Protein AF-A0A7T8HFJ4-F1 (afdb_monomer)

Sequence (74 aa):
MRLSNEERAFAVEAYFSNRQSVVATQCTFRNRFNVAPRGPVPDRKSIVTWVTTFRQMGVRDDEELEYLGPSDHL

Organism: Caligus rogercresseyi (NCBI:txid217165)

Secondary structure (DSSP, 8-state):
----HHHHHHHHHHHHHTTT-HHHHHHHHHHHTT--TTS----HHHHHHHHHHHHHHTTGGGSS-S--------

Mean predicted aligned error: 9.07 Å

Solvent-accessible surface area (backbone atoms only — not comparable to full-atom values): 4700 Å² total; per-residue (Å²): 135,91,74,54,72,65,59,51,50,48,49,42,51,38,21,60,76,42,76,67,29,64,67,56,22,44,54,50,50,30,64,74,69,68,44,52,95,87,45,87,69,79,48,70,67,57,48,50,50,52,43,49,52,55,57,54,57,73,57,64,77,76,77,80,84,83,85,86,73,90,74,86,77,129

Radius of gyration: 19.28 Å; Cα contacts (8 Å, |Δi|>4): 39; chains: 1; bounding box: 42×62×23 Å

pLDDT: mean 86.94, std 15.87, range [52.34, 98.5]

Structure (mmCIF, N/CA/C/O backbone):
data_AF-A0A7T8HFJ4-F1
#
_entry.id   AF-A0A7T8HFJ4-F1
#
loop_
_atom_site.group_PDB
_atom_site.id
_atom_site.type_symbol
_atom_site.label_atom_id
_atom_site.label_alt_id
_atom_site.label_comp_id
_atom_site.label_asym_id
_atom_site.label_entity_id
_atom_site.label_seq_id
_atom_site.pdbx_PDB_ins_code
_atom_site.Cartn_x
_atom_site.Cartn_y
_atom_site.Cartn_z
_atom_site.occupancy
_atom_site.B_iso_or_equiv
_atom_site.auth_seq_id
_atom_site.auth_comp_id
_atom_site.auth_asym_id
_atom_site.auth_atom_id
_atom_site.pdbx_PDB_model_num
ATOM 1 N N . MET A 1 1 ? 8.351 -9.295 -2.946 1.00 66.38 1 MET A N 1
ATOM 2 C CA . MET A 1 1 ? 7.694 -8.726 -4.144 1.00 66.38 1 MET A CA 1
ATOM 3 C C . MET A 1 1 ? 8.401 -7.431 -4.503 1.00 66.38 1 MET A C 1
ATOM 5 O O . MET A 1 1 ? 8.653 -6.646 -3.597 1.00 66.38 1 MET A O 1
ATOM 9 N N . ARG A 1 2 ? 8.754 -7.220 -5.773 1.00 83.12 2 ARG A N 1
ATOM 10 C CA . ARG A 1 2 ? 9.323 -5.951 -6.241 1.00 83.12 2 ARG A CA 1
ATOM 11 C C . ARG A 1 2 ? 8.211 -5.184 -6.952 1.00 83.12 2 ARG A C 1
ATOM 13 O O . ARG A 1 2 ? 7.833 -5.584 -8.042 1.00 83.12 2 ARG A O 1
ATOM 20 N N . LEU A 1 3 ? 7.665 -4.167 -6.290 1.00 87.69 3 LEU A N 1
ATOM 21 C CA . LEU A 1 3 ? 6.692 -3.252 -6.890 1.00 87.69 3 LEU A CA 1
ATOM 22 C C . LEU A 1 3 ? 7.414 -2.103 -7.591 1.00 87.69 3 LEU A C 1
ATOM 24 O O . LEU A 1 3 ? 8.493 -1.684 -7.152 1.00 87.69 3 LEU A O 1
ATOM 28 N N . SER A 1 4 ? 6.808 -1.594 -8.656 1.00 94.31 4 SER A N 1
ATOM 29 C CA . SER A 1 4 ? 7.242 -0.382 -9.339 1.00 94.31 4 SER A CA 1
ATOM 30 C C . SER A 1 4 ? 7.067 0.850 -8.440 1.00 94.31 4 SER A C 1
ATOM 32 O O . SER A 1 4 ? 6.358 0.827 -7.431 1.00 94.31 4 SER A O 1
ATOM 34 N N . ASN A 1 5 ? 7.719 1.958 -8.794 1.00 94.19 5 ASN A N 1
ATOM 35 C CA . ASN A 1 5 ? 7.520 3.217 -8.072 1.00 94.19 5 ASN A CA 1
ATOM 36 C C . ASN A 1 5 ? 6.077 3.729 -8.199 1.00 94.19 5 ASN A C 1
ATOM 38 O O . ASN A 1 5 ? 5.558 4.282 -7.236 1.00 94.19 5 ASN A O 1
ATOM 42 N N . GLU A 1 6 ? 5.420 3.485 -9.337 1.00 96.25 6 GLU A N 1
ATOM 43 C CA . GLU A 1 6 ? 4.009 3.825 -9.554 1.00 96.25 6 GLU A CA 1
ATOM 44 C C . GLU A 1 6 ? 3.093 3.041 -8.605 1.00 96.25 6 GLU A C 1
ATOM 46 O O . GLU A 1 6 ? 2.266 3.625 -7.909 1.00 96.25 6 GLU A O 1
ATOM 51 N N . GLU A 1 7 ? 3.291 1.726 -8.496 1.00 96.44 7 GLU A N 1
ATOM 52 C CA . GLU A 1 7 ? 2.522 0.873 -7.583 1.00 96.44 7 GLU A CA 1
ATOM 53 C C . GLU A 1 7 ? 2.709 1.295 -6.119 1.00 96.44 7 GLU A C 1
ATOM 55 O O . GLU A 1 7 ? 1.756 1.318 -5.335 1.00 96.44 7 GLU A O 1
ATOM 60 N N . ARG A 1 8 ? 3.936 1.671 -5.739 1.00 96.19 8 ARG A N 1
ATOM 61 C CA . ARG A 1 8 ? 4.242 2.172 -4.391 1.00 96.19 8 ARG A CA 1
ATOM 62 C C . ARG A 1 8 ? 3.573 3.516 -4.117 1.00 96.19 8 ARG A C 1
ATOM 64 O O . ARG A 1 8 ? 2.990 3.677 -3.047 1.00 96.19 8 ARG A O 1
ATOM 71 N N . ALA A 1 9 ? 3.647 4.453 -5.063 1.00 97.06 9 ALA A N 1
ATOM 72 C CA . ALA A 1 9 ? 3.008 5.761 -4.948 1.00 97.06 9 ALA A CA 1
ATOM 73 C C . ALA A 1 9 ? 1.488 5.611 -4.799 1.00 97.06 9 ALA A C 1
ATOM 75 O O . ALA A 1 9 ? 0.909 6.152 -3.856 1.00 97.06 9 ALA A O 1
ATOM 76 N N . PHE A 1 10 ? 0.873 4.768 -5.634 1.00 98.12 10 PHE A N 1
ATOM 77 C CA . PHE A 1 10 ? -0.550 4.461 -5.535 1.00 98.12 10 PHE A CA 1
ATOM 78 C C . PHE A 1 10 ? -0.918 3.861 -4.173 1.00 98.12 10 PHE A C 1
ATOM 80 O O . PHE A 1 10 ? -1.924 4.240 -3.582 1.00 98.12 10 PHE A O 1
ATOM 87 N N . ALA A 1 11 ? -0.114 2.936 -3.638 1.00 97.88 11 ALA A N 1
ATOM 88 C CA . ALA A 1 11 ? -0.382 2.343 -2.328 1.00 97.88 11 ALA A CA 1
ATOM 89 C C . ALA A 1 11 ? -0.365 3.385 -1.191 1.00 97.88 11 ALA A C 1
ATOM 91 O O . ALA A 1 11 ? -1.174 3.288 -0.268 1.00 97.88 11 ALA A O 1
ATOM 92 N N . VAL A 1 12 ? 0.527 4.380 -1.257 1.00 97.81 12 VAL A N 1
ATOM 93 C CA . VAL A 1 12 ? 0.585 5.485 -0.285 1.00 97.81 12 VAL A CA 1
ATOM 94 C C . VAL A 1 12 ? -0.642 6.389 -0.414 1.00 97.81 12 VAL A C 1
ATOM 96 O O . VAL A 1 12 ? -1.305 6.654 0.588 1.00 97.81 12 VAL A O 1
ATOM 99 N N . GLU A 1 13 ? -0.992 6.808 -1.629 1.00 98.25 13 GLU A N 1
ATOM 100 C CA . GLU A 1 13 ? -2.183 7.625 -1.892 1.00 98.25 13 GLU A CA 1
ATOM 101 C C . GLU A 1 13 ? -3.466 6.914 -1.436 1.00 98.25 13 GLU A C 1
ATOM 103 O O . GLU A 1 13 ? -4.248 7.452 -0.649 1.00 98.25 13 GLU A O 1
ATOM 108 N N . ALA A 1 14 ? -3.646 5.659 -1.855 1.00 98.38 14 ALA A N 1
ATOM 109 C CA . ALA A 1 14 ? -4.800 4.848 -1.497 1.00 98.38 14 ALA A CA 1
ATOM 110 C C . ALA A 1 14 ? -4.907 4.634 0.019 1.00 98.38 14 ALA A C 1
ATOM 112 O O . ALA A 1 14 ? -6.022 4.535 0.531 1.00 98.38 14 ALA A O 1
ATOM 113 N N . TYR A 1 15 ? -3.790 4.592 0.751 1.00 98.50 15 TYR A N 1
ATOM 114 C CA . TYR A 1 15 ? -3.807 4.525 2.211 1.00 98.50 15 T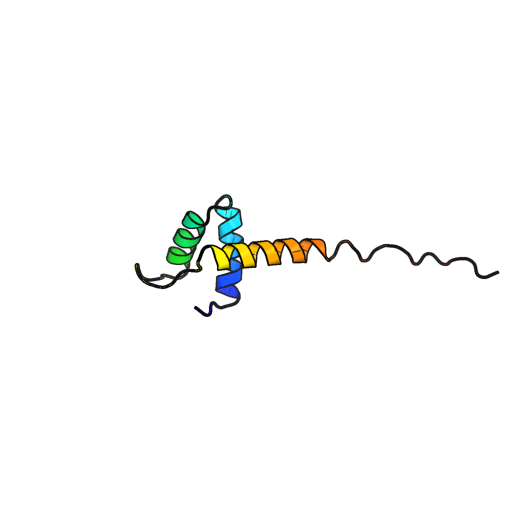YR A CA 1
ATOM 115 C C . TYR A 1 15 ? -4.420 5.773 2.840 1.00 98.50 15 TYR A C 1
ATOM 117 O O . TYR A 1 15 ? -5.273 5.657 3.724 1.00 98.50 15 TYR A O 1
ATOM 125 N N . PHE A 1 16 ? -4.046 6.963 2.373 1.00 97.94 16 PHE A N 1
ATOM 126 C CA . PHE A 1 16 ? -4.639 8.207 2.862 1.00 97.94 16 PHE A CA 1
ATOM 127 C C . PHE A 1 16 ? -6.122 8.322 2.480 1.00 97.94 16 PHE A C 1
ATOM 129 O O . PHE A 1 16 ? -6.949 8.580 3.358 1.00 97.94 16 PHE A O 1
ATOM 136 N N . SER A 1 17 ? -6.480 8.025 1.228 1.00 98.12 17 SER A N 1
ATOM 137 C CA . SER A 1 17 ? -7.871 8.074 0.746 1.00 98.12 17 SER A CA 1
ATOM 138 C C . SER A 1 17 ? -8.791 7.074 1.453 1.00 98.12 17 SER A C 1
ATOM 140 O O . SER A 1 17 ? -9.965 7.356 1.688 1.00 98.12 17 SER A O 1
ATOM 142 N N . ASN A 1 18 ? -8.256 5.926 1.878 1.00 98.12 18 ASN A N 1
ATOM 143 C CA . ASN A 1 18 ? -9.002 4.897 2.605 1.00 98.12 18 ASN A CA 1
ATOM 144 C C . ASN A 1 18 ? -8.934 5.052 4.131 1.00 98.12 18 ASN A C 1
ATOM 146 O O . ASN A 1 18 ? -8.974 4.055 4.860 1.00 98.12 18 ASN A O 1
ATOM 150 N N . ARG A 1 19 ? -8.821 6.288 4.635 1.00 97.56 19 ARG A N 1
ATOM 151 C CA . ARG A 1 19 ? -8.804 6.588 6.079 1.00 97.56 19 ARG A CA 1
ATOM 152 C C . ARG A 1 19 ? -7.755 5.770 6.838 1.00 97.56 19 ARG A C 1
ATOM 154 O O . ARG A 1 19 ? -8.010 5.303 7.944 1.00 97.56 19 ARG A O 1
ATOM 161 N N . GLN A 1 20 ? -6.588 5.566 6.226 1.00 97.38 20 GLN A N 1
ATOM 162 C CA . GLN A 1 20 ? -5.463 4.838 6.817 1.00 97.38 20 GLN A CA 1
ATOM 163 C C . GLN A 1 20 ? -5.756 3.346 7.083 1.00 97.38 20 GLN A C 1
ATOM 165 O O . GLN A 1 20 ? -5.104 2.702 7.906 1.00 97.38 20 GLN A O 1
ATOM 170 N N . SER A 1 21 ? -6.724 2.758 6.371 1.00 98.12 21 SER A N 1
ATOM 171 C CA . SER A 1 21 ? -7.023 1.326 6.453 1.00 98.12 21 SER A CA 1
ATOM 172 C C . SER A 1 21 ? -6.148 0.511 5.501 1.00 98.12 21 SER A C 1
ATOM 174 O O . SER A 1 21 ? -6.264 0.600 4.277 1.00 98.12 21 SER A O 1
ATOM 176 N N . VAL A 1 22 ? -5.310 -0.362 6.064 1.00 97.88 22 VAL A N 1
ATOM 177 C CA . VAL A 1 22 ? -4.444 -1.284 5.305 1.00 97.88 22 VAL A CA 1
ATOM 178 C C . VAL A 1 22 ? -5.265 -2.236 4.432 1.00 97.88 22 VAL A C 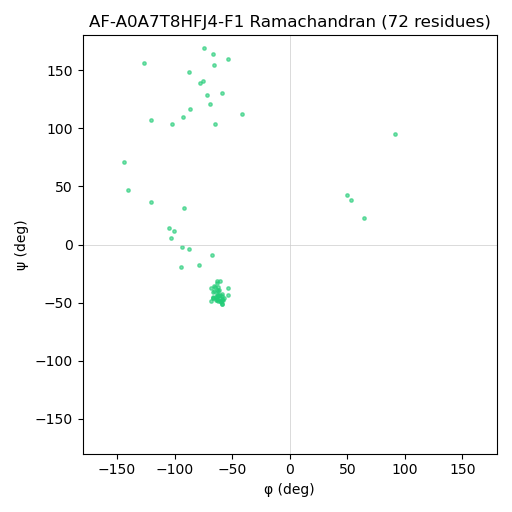1
ATOM 180 O O . VAL A 1 22 ? -4.938 -2.437 3.266 1.00 97.88 22 VAL A O 1
ATOM 183 N N . VAL A 1 23 ? -6.352 -2.794 4.971 1.00 97.62 23 VAL A N 1
ATOM 184 C CA . VAL A 1 23 ? -7.194 -3.762 4.250 1.00 97.62 23 VAL A CA 1
ATOM 185 C C . VAL A 1 23 ? -7.892 -3.095 3.066 1.00 97.62 23 VAL A C 1
ATOM 187 O O . VAL A 1 23 ? -7.867 -3.624 1.955 1.00 97.62 23 VAL A O 1
ATOM 190 N N . ALA A 1 24 ? -8.459 -1.902 3.268 1.00 98.25 24 ALA A N 1
ATOM 191 C CA . ALA A 1 24 ? -9.095 -1.152 2.186 1.00 98.25 24 ALA A CA 1
ATOM 192 C C . ALA A 1 24 ? -8.074 -0.709 1.123 1.00 98.25 24 ALA A C 1
ATOM 194 O O . ALA A 1 24 ? -8.364 -0.776 -0.072 1.00 98.25 24 ALA A O 1
ATOM 195 N N . THR A 1 25 ? -6.852 -0.361 1.539 1.00 98.50 25 THR A N 1
ATOM 196 C CA . THR A 1 25 ? -5.730 -0.071 0.628 1.00 98.50 25 THR A CA 1
ATOM 197 C C . THR A 1 25 ? -5.400 -1.280 -0.242 1.00 98.50 25 THR A C 1
ATOM 199 O O . THR A 1 25 ? -5.331 -1.155 -1.460 1.00 98.50 25 THR A O 1
ATOM 202 N N . GLN A 1 26 ? -5.250 -2.466 0.353 1.00 97.44 26 GLN A N 1
ATOM 203 C CA . GLN A 1 26 ? -4.965 -3.705 -0.380 1.00 97.44 26 GLN A CA 1
ATOM 204 C C . GLN A 1 26 ? -6.098 -4.094 -1.336 1.00 97.44 26 GLN A C 1
ATOM 206 O O . GLN A 1 26 ? -5.829 -4.548 -2.448 1.00 97.44 26 GLN A O 1
ATOM 211 N N . CYS A 1 27 ? -7.355 -3.902 -0.925 1.00 97.38 27 CYS A N 1
ATOM 212 C CA . CYS A 1 27 ? -8.523 -4.127 -1.777 1.00 97.38 27 CYS A CA 1
ATOM 213 C C . CYS A 1 27 ? -8.513 -3.182 -2.991 1.00 97.38 27 CYS A C 1
ATOM 215 O O . CYS A 1 27 ? -8.606 -3.623 -4.135 1.00 97.38 27 CYS A O 1
ATOM 217 N N . THR A 1 28 ? -8.290 -1.889 -2.746 1.00 98.00 28 THR A N 1
ATOM 218 C CA . THR A 1 28 ? -8.209 -0.860 -3.792 1.00 98.00 28 THR A CA 1
ATOM 219 C C . THR A 1 28 ? -7.03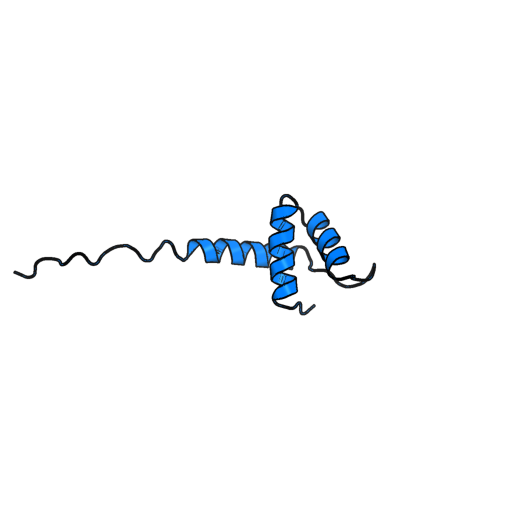9 -1.116 -4.745 1.00 98.00 28 THR A C 1
ATOM 221 O O . THR A 1 28 ? -7.212 -1.066 -5.959 1.00 98.00 28 THR A O 1
ATOM 224 N N . PHE A 1 29 ? -5.865 -1.461 -4.209 1.00 97.81 29 PHE A N 1
ATOM 225 C CA . PHE A 1 29 ? -4.677 -1.831 -4.981 1.00 97.81 29 PHE A CA 1
ATOM 226 C C . PHE A 1 29 ? -4.955 -3.019 -5.900 1.00 97.81 29 PHE A C 1
ATOM 228 O O . PHE A 1 29 ? -4.655 -2.973 -7.092 1.00 97.81 29 PHE A O 1
ATOM 235 N N . ARG A 1 30 ? -5.580 -4.071 -5.357 1.00 97.38 30 ARG A N 1
ATOM 236 C CA . ARG A 1 30 ? -5.947 -5.256 -6.132 1.00 97.38 30 ARG A CA 1
ATOM 237 C C . ARG A 1 30 ? -6.845 -4.898 -7.314 1.00 97.38 30 ARG A C 1
ATOM 239 O O . ARG A 1 30 ? -6.563 -5.345 -8.422 1.00 97.38 30 ARG A O 1
ATOM 246 N N . ASN A 1 31 ? -7.865 -4.073 -7.092 1.00 97.31 31 ASN A N 1
ATOM 247 C CA . ASN A 1 31 ? -8.775 -3.643 -8.153 1.00 97.31 31 ASN A CA 1
ATOM 248 C C . ASN A 1 31 ? -8.067 -2.763 -9.193 1.00 97.31 31 ASN A C 1
ATOM 250 O O . ASN A 1 31 ? -8.275 -2.947 -10.389 1.00 97.31 31 ASN A O 1
ATOM 254 N N . ARG A 1 32 ? -7.198 -1.843 -8.755 1.00 97.25 32 ARG A N 1
ATOM 255 C CA . ARG A 1 32 ? -6.468 -0.925 -9.642 1.00 97.25 32 ARG A CA 1
ATOM 256 C C . ARG A 1 32 ? -5.531 -1.652 -10.605 1.00 97.25 32 ARG A C 1
ATOM 258 O O . ARG A 1 32 ? -5.501 -1.306 -11.781 1.00 97.25 32 ARG A O 1
ATOM 265 N N . PHE A 1 33 ? -4.780 -2.632 -10.105 1.00 96.38 33 PHE A N 1
ATOM 266 C CA . PHE A 1 33 ? -3.756 -3.353 -10.871 1.00 96.38 33 PHE A CA 1
ATOM 267 C C . PHE A 1 33 ? -4.225 -4.729 -11.369 1.00 96.38 33 PHE A C 1
ATOM 269 O O . PHE A 1 33 ? -3.411 -5.529 -11.822 1.00 96.38 33 PHE A O 1
ATOM 276 N N . ASN A 1 34 ? -5.529 -5.017 -11.280 1.00 96.56 34 ASN A N 1
ATOM 277 C CA . ASN A 1 34 ? -6.135 -6.285 -11.693 1.00 96.56 34 ASN A CA 1
ATOM 278 C C . ASN A 1 34 ? -5.404 -7.522 -11.124 1.00 96.56 34 ASN A C 1
ATOM 280 O O . ASN A 1 34 ? -5.144 -8.510 -11.815 1.00 96.56 34 ASN A O 1
ATOM 284 N N . VAL A 1 35 ? -5.026 -7.454 -9.845 1.00 95.69 35 VAL A N 1
ATOM 285 C CA . VAL A 1 35 ? -4.280 -8.529 -9.182 1.00 95.69 35 VAL A CA 1
ATOM 286 C C . VAL A 1 35 ? -5.211 -9.716 -8.946 1.00 95.69 35 VAL A C 1
ATOM 288 O O . VAL A 1 35 ? -6.264 -9.586 -8.323 1.00 95.69 35 VAL A O 1
ATOM 291 N N . ALA A 1 36 ? -4.796 -10.911 -9.370 1.00 95.06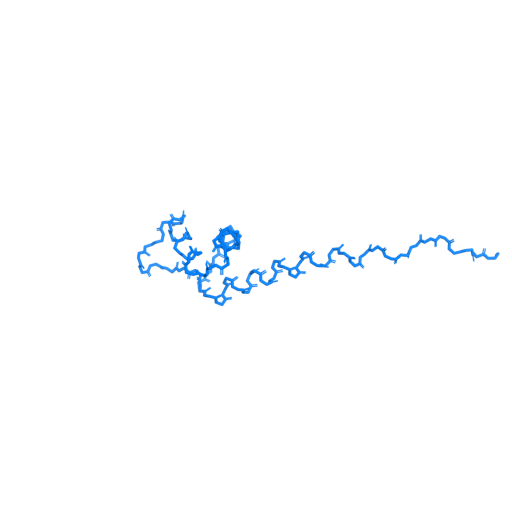 36 ALA A N 1
ATOM 292 C CA . ALA A 1 36 ? -5.564 -12.134 -9.147 1.00 95.06 36 ALA A CA 1
ATOM 293 C C . ALA A 1 36 ? -5.918 -12.345 -7.650 1.00 95.06 36 ALA A C 1
ATOM 295 O O . ALA A 1 36 ? -5.224 -11.832 -6.759 1.00 95.06 36 ALA A O 1
ATOM 296 N N . PRO A 1 37 ? -6.943 -13.155 -7.316 1.00 88.94 37 PRO A N 1
ATOM 297 C CA . PRO A 1 37 ? -7.363 -13.377 -5.925 1.00 88.94 37 PRO A CA 1
ATOM 298 C C . PRO A 1 37 ? -6.233 -13.830 -4.989 1.00 88.94 37 PRO A C 1
ATOM 300 O O . PRO A 1 37 ? -6.147 -13.378 -3.853 1.00 88.94 37 PRO A O 1
AT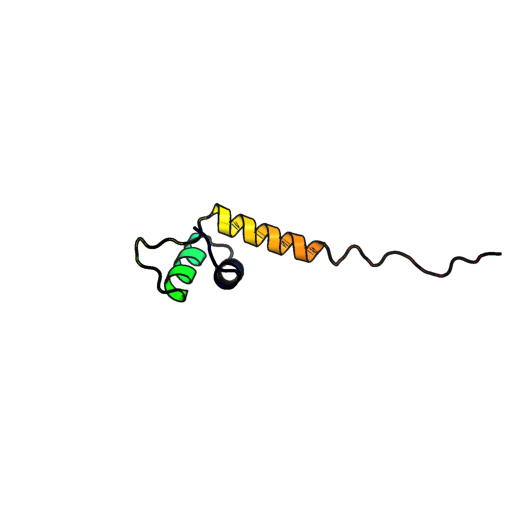OM 303 N N . ARG A 1 38 ? -5.319 -14.670 -5.490 1.00 90.12 38 ARG A N 1
ATOM 304 C CA . ARG A 1 38 ? -4.097 -15.107 -4.785 1.00 90.12 38 ARG A CA 1
ATOM 305 C C . ARG A 1 38 ? -2.830 -14.399 -5.274 1.00 90.12 38 ARG A C 1
ATOM 307 O O . ARG A 1 38 ? -1.729 -14.759 -4.877 1.00 90.12 38 ARG A O 1
ATOM 314 N N . GLY A 1 39 ? -2.992 -13.419 -6.160 1.00 91.69 39 GLY A N 1
ATOM 315 C CA . GLY A 1 39 ? -1.905 -12.579 -6.634 1.00 91.69 39 GLY A CA 1
ATOM 316 C C . GLY A 1 39 ? -1.343 -11.719 -5.499 1.00 91.69 39 GLY A C 1
ATOM 317 O O . GLY A 1 39 ? -2.035 -11.454 -4.510 1.00 91.69 39 GLY A O 1
ATOM 318 N 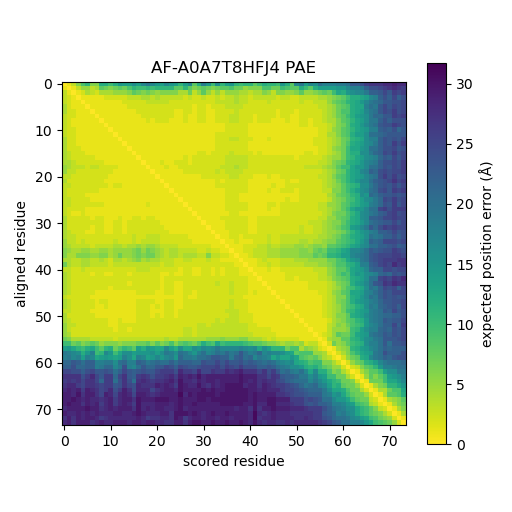N . PRO A 1 40 ? -0.080 -11.301 -5.603 1.00 93.12 40 PRO A N 1
ATOM 319 C CA . PRO A 1 40 ? 0.587 -10.626 -4.510 1.00 93.12 40 PRO A CA 1
ATOM 320 C C . PRO A 1 40 ? 0.132 -9.161 -4.417 1.00 93.12 40 PRO A C 1
ATOM 322 O O . PRO A 1 40 ? -0.030 -8.473 -5.419 1.00 93.12 40 PRO A O 1
ATOM 325 N N . VAL A 1 41 ? -0.080 -8.686 -3.192 1.00 96.00 41 VAL A N 1
ATOM 326 C CA . VAL A 1 41 ? -0.377 -7.281 -2.873 1.00 96.00 41 VAL A CA 1
ATOM 327 C C . VAL A 1 41 ? 0.615 -6.791 -1.824 1.00 96.00 41 VAL A C 1
ATOM 329 O O . VAL A 1 41 ? 1.182 -7.623 -1.107 1.00 96.00 41 VAL A O 1
ATOM 332 N N . PRO A 1 42 ? 0.869 -5.475 -1.720 1.00 96.56 42 PRO A N 1
ATOM 333 C CA . PRO A 1 42 ? 1.758 -4.962 -0.690 1.00 96.56 42 PRO A CA 1
ATOM 334 C C . PRO A 1 42 ? 1.239 -5.350 0.695 1.00 96.56 42 PRO A C 1
ATOM 336 O O . PRO A 1 42 ? 0.058 -5.188 1.013 1.00 96.56 42 PRO A O 1
ATOM 339 N N . ASP A 1 43 ? 2.127 -5.901 1.517 1.00 95.94 43 ASP A N 1
ATOM 340 C CA . ASP A 1 43 ? 1.802 -6.273 2.886 1.00 95.94 43 ASP A CA 1
ATOM 341 C C . ASP A 1 43 ? 1.700 -5.036 3.792 1.00 95.94 43 ASP A C 1
ATOM 343 O O . ASP A 1 43 ? 2.073 -3.915 3.429 1.00 95.94 43 ASP A O 1
ATOM 347 N N . ARG A 1 44 ? 1.189 -5.244 5.010 1.0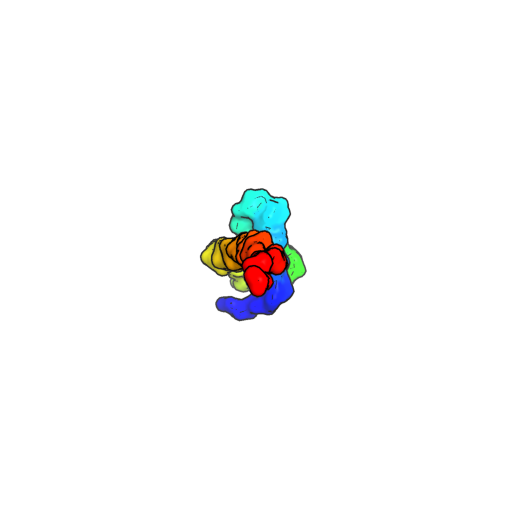0 97.00 44 ARG A N 1
ATOM 348 C CA . ARG A 1 44 ? 1.045 -4.174 6.005 1.00 97.00 44 ARG A CA 1
ATOM 349 C C . ARG A 1 44 ? 2.364 -3.444 6.248 1.00 97.00 44 ARG A C 1
ATOM 351 O O . ARG A 1 44 ? 2.365 -2.222 6.364 1.00 97.00 44 ARG A O 1
ATOM 358 N N . LYS A 1 45 ? 3.466 -4.190 6.366 1.00 97.00 45 LYS A N 1
ATOM 359 C CA . LYS A 1 45 ? 4.780 -3.628 6.686 1.00 97.00 45 LYS A CA 1
ATOM 360 C C . LYS A 1 45 ? 5.235 -2.685 5.578 1.00 97.00 45 LYS A C 1
ATOM 362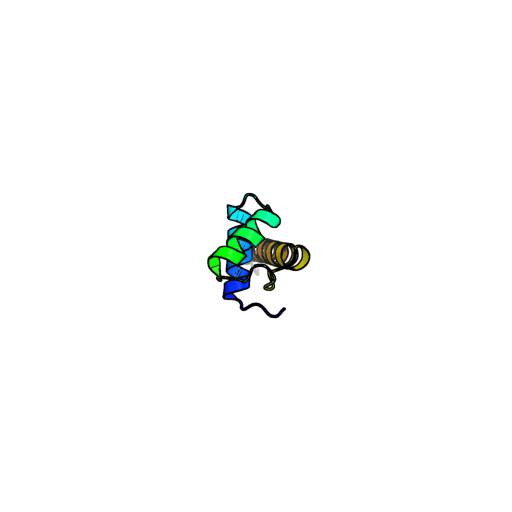 O O . LYS A 1 45 ? 5.609 -1.560 5.875 1.00 97.00 45 LYS A O 1
ATOM 367 N N . SER A 1 46 ? 5.121 -3.109 4.325 1.00 96.62 46 SER A N 1
ATOM 368 C CA . SER A 1 46 ? 5.499 -2.331 3.147 1.00 96.62 46 SER A CA 1
ATOM 369 C C . SER A 1 46 ? 4.694 -1.039 3.050 1.00 96.62 46 SER A C 1
ATOM 371 O O . SER A 1 46 ? 5.285 0.031 2.922 1.00 96.62 46 SER A O 1
ATOM 373 N N . ILE A 1 47 ? 3.364 -1.124 3.197 1.00 97.38 47 ILE A N 1
ATOM 374 C CA . ILE A 1 47 ? 2.476 0.050 3.164 1.00 97.38 47 ILE A CA 1
ATOM 375 C C . ILE A 1 47 ? 2.874 1.044 4.258 1.00 97.38 47 ILE A C 1
ATOM 377 O O . ILE A 1 47 ? 3.110 2.215 3.972 1.00 97.38 47 ILE A O 1
ATOM 381 N N . VAL A 1 48 ? 3.007 0.574 5.503 1.00 97.00 48 VAL A N 1
ATOM 382 C CA . VAL A 1 48 ? 3.369 1.435 6.637 1.00 97.00 48 VAL A CA 1
ATOM 383 C C . VAL A 1 48 ? 4.756 2.046 6.445 1.00 97.00 48 VAL A C 1
ATOM 385 O O . VAL A 1 48 ? 4.912 3.242 6.659 1.00 97.00 48 VAL A O 1
ATOM 388 N N . THR A 1 49 ? 5.752 1.275 5.999 1.00 97.12 49 THR A N 1
ATOM 389 C CA . THR A 1 49 ? 7.098 1.798 5.730 1.00 97.12 49 THR A CA 1
ATOM 390 C C . THR A 1 49 ? 7.064 2.910 4.686 1.00 97.12 49 THR A C 1
ATOM 392 O O . THR A 1 49 ? 7.636 3.967 4.934 1.00 97.12 49 THR A O 1
ATOM 395 N N . TRP A 1 50 ? 6.375 2.730 3.555 1.00 96.12 50 TRP A N 1
ATOM 396 C CA . TRP A 1 50 ? 6.312 3.772 2.523 1.00 96.12 50 TRP A CA 1
ATOM 397 C C . TRP A 1 50 ? 5.572 5.023 2.989 1.00 96.12 50 TRP A C 1
ATOM 399 O O . TRP A 1 50 ? 6.038 6.125 2.717 1.00 96.12 50 TRP A O 1
ATOM 409 N N . VAL A 1 51 ? 4.476 4.870 3.736 1.00 96.31 51 VAL A N 1
ATOM 410 C CA . VAL A 1 51 ? 3.748 6.006 4.324 1.00 96.31 51 VAL A CA 1
ATOM 411 C C . VAL A 1 51 ? 4.620 6.754 5.334 1.00 96.31 51 VAL A C 1
ATOM 413 O O . VAL A 1 51 ? 4.639 7.982 5.330 1.00 96.31 51 VAL A O 1
ATOM 416 N N . THR A 1 52 ? 5.364 6.041 6.181 1.00 96.12 52 THR A N 1
ATOM 417 C CA . THR A 1 52 ? 6.291 6.660 7.138 1.00 96.12 52 THR A CA 1
ATOM 418 C C . THR A 1 52 ? 7.402 7.413 6.419 1.00 96.12 52 THR A C 1
ATOM 420 O O . THR A 1 52 ? 7.640 8.573 6.740 1.00 96.12 52 THR A O 1
ATOM 423 N N . THR A 1 53 ? 8.039 6.800 5.417 1.00 95.00 53 THR A N 1
ATOM 424 C CA . THR A 1 53 ? 9.064 7.472 4.608 1.00 95.00 53 THR A CA 1
ATOM 425 C C . THR A 1 53 ? 8.501 8.717 3.926 1.00 95.00 53 THR A C 1
ATOM 427 O O . THR A 1 53 ? 9.133 9.765 3.970 1.00 95.00 53 THR A O 1
ATOM 430 N N . PHE A 1 54 ? 7.298 8.636 3.352 1.00 93.50 54 PHE A N 1
ATOM 431 C CA . PHE A 1 54 ? 6.632 9.781 2.732 1.00 93.50 54 PHE A CA 1
ATOM 432 C C . PHE A 1 54 ? 6.417 10.930 3.730 1.00 93.50 54 PHE A C 1
ATOM 434 O O . PHE A 1 54 ? 6.778 12.067 3.443 1.00 93.50 54 PHE A O 1
ATOM 441 N N . ARG A 1 55 ? 5.904 10.631 4.932 1.00 92.75 55 ARG A N 1
ATOM 442 C CA . ARG A 1 55 ? 5.706 11.632 5.995 1.00 92.75 55 ARG A CA 1
ATOM 443 C C . ARG A 1 55 ? 7.014 12.267 6.458 1.00 92.75 55 ARG A C 1
ATOM 445 O O . ARG A 1 55 ? 7.037 13.461 6.700 1.00 92.75 55 ARG A O 1
ATOM 452 N N . GLN A 1 56 ? 8.083 11.483 6.585 1.00 92.31 56 GLN A N 1
ATOM 453 C CA . GLN A 1 56 ? 9.390 11.983 7.020 1.00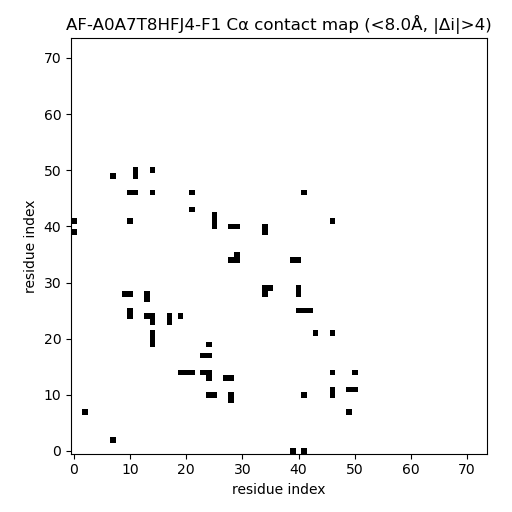 92.31 56 GLN A CA 1
ATOM 454 C C . GLN A 1 56 ? 10.037 12.901 5.984 1.00 92.31 56 GLN A C 1
ATOM 456 O O . GLN A 1 56 ? 10.668 13.879 6.360 1.00 92.31 56 GLN A O 1
ATOM 461 N N . MET A 1 57 ? 9.878 12.611 4.691 1.00 83.19 57 MET A N 1
ATOM 462 C CA . MET A 1 57 ? 10.412 13.480 3.640 1.00 83.19 57 MET A CA 1
ATOM 463 C C . MET A 1 57 ? 9.732 14.850 3.632 1.00 83.19 57 MET A C 1
ATOM 465 O O . MET A 1 57 ? 10.423 15.841 3.464 1.00 83.19 57 MET A O 1
ATOM 469 N N . GLY A 1 58 ? 8.427 14.918 3.912 1.00 65.81 58 GLY A N 1
ATOM 470 C CA . GLY A 1 58 ? 7.717 16.195 4.031 1.00 65.81 58 GLY A CA 1
ATOM 471 C C . GLY A 1 58 ? 8.114 17.055 5.238 1.00 65.81 58 GLY A C 1
ATOM 472 O O . GLY A 1 58 ? 7.676 18.189 5.307 1.00 65.81 58 GLY A O 1
ATOM 473 N N . VAL A 1 59 ? 8.909 16.534 6.181 1.00 61.16 59 VAL A N 1
ATOM 474 C CA . VAL A 1 59 ? 9.412 17.286 7.350 1.00 61.16 59 VAL A CA 1
ATOM 475 C C . VAL A 1 59 ? 10.806 17.872 7.091 1.00 61.16 59 VAL A C 1
ATOM 477 O O . VAL A 1 59 ? 11.236 18.783 7.785 1.00 61.16 59 VAL A O 1
ATOM 480 N N . ARG A 1 60 ? 11.544 17.354 6.101 1.00 59.41 60 ARG A N 1
ATOM 481 C CA . ARG A 1 60 ? 12.954 17.718 5.882 1.00 59.41 60 ARG A CA 1
ATOM 482 C C . ARG A 1 60 ? 13.155 19.058 5.175 1.00 59.41 60 ARG A C 1
ATOM 484 O O . ARG A 1 60 ? 14.257 19.585 5.245 1.00 59.41 60 ARG A O 1
ATOM 491 N N . ASP A 1 61 ? 12.127 19.586 4.519 1.00 58.56 61 ASP A N 1
ATOM 492 C CA . ASP A 1 61 ? 12.222 20.832 3.750 1.00 58.56 61 ASP A CA 1
ATOM 493 C C . ASP A 1 61 ? 11.964 22.089 4.615 1.00 58.56 61 ASP A C 1
ATOM 495 O O . ASP A 1 61 ? 12.139 23.205 4.135 1.00 58.56 61 ASP A O 1
ATOM 499 N N . ASP A 1 62 ? 11.609 21.922 5.898 1.00 55.62 62 ASP A N 1
ATOM 500 C CA . ASP A 1 62 ? 11.308 23.024 6.829 1.00 55.62 62 ASP A CA 1
ATOM 501 C C . ASP A 1 62 ? 12.526 23.488 7.668 1.00 55.62 62 ASP A C 1
ATOM 503 O O . ASP A 1 62 ? 12.413 24.436 8.442 1.00 55.62 62 ASP A O 1
ATOM 507 N N . GLU A 1 63 ? 13.700 22.855 7.526 1.00 57.47 63 GLU A N 1
ATOM 508 C CA . GLU A 1 63 ? 14.899 23.113 8.359 1.00 57.47 63 GLU A CA 1
ATOM 509 C C . GLU A 1 63 ? 16.010 23.935 7.659 1.00 57.47 63 GLU A C 1
ATOM 511 O O . GLU A 1 63 ? 17.134 24.001 8.146 1.00 57.47 63 GLU A O 1
ATOM 516 N N . GLU A 1 64 ? 15.720 24.587 6.526 1.00 57.81 64 GLU A N 1
ATOM 517 C CA . GLU A 1 64 ? 16.708 25.331 5.709 1.00 57.81 64 GLU A CA 1
ATOM 518 C C . GLU A 1 64 ? 16.372 26.829 5.550 1.00 57.81 64 GLU A C 1
ATOM 520 O O . GLU A 1 64 ? 16.602 27.419 4.500 1.00 57.81 64 GLU A O 1
ATOM 525 N N . LEU A 1 65 ? 15.832 27.485 6.586 1.00 56.16 65 LEU A N 1
ATOM 526 C CA . LEU A 1 65 ? 15.644 28.948 6.584 1.00 56.16 65 LEU A CA 1
ATOM 527 C C . LEU A 1 65 ? 15.951 29.613 7.936 1.00 56.16 65 LEU A C 1
ATOM 529 O O . LEU A 1 65 ? 15.206 30.482 8.388 1.00 56.16 65 LEU A O 1
ATOM 533 N N . GLU A 1 66 ? 17.082 29.279 8.560 1.00 64.75 66 GLU A N 1
ATOM 534 C CA . GLU A 1 66 ? 17.652 30.143 9.598 1.00 64.75 66 GLU A CA 1
ATOM 535 C C . GLU A 1 66 ? 19.073 30.608 9.223 1.00 64.75 66 GLU A C 1
ATOM 537 O O . GLU A 1 66 ? 20.048 29.869 9.302 1.00 64.75 66 GLU A O 1
ATOM 542 N N . TYR A 1 67 ? 19.142 31.897 8.861 1.00 59.88 67 TYR A N 1
ATOM 543 C CA . TYR A 1 67 ? 20.274 32.818 9.037 1.00 59.88 67 TYR A CA 1
ATOM 544 C C . TYR A 1 67 ? 21.345 32.970 7.933 1.00 59.88 67 TYR A C 1
ATOM 546 O O . TYR A 1 67 ? 22.394 32.340 7.969 1.00 59.88 67 TYR A O 1
ATOM 554 N N . LEU A 1 68 ? 21.163 33.989 7.076 1.00 57.12 68 LEU A N 1
ATOM 555 C CA . LEU A 1 68 ? 22.243 34.876 6.601 1.00 57.12 68 LEU A CA 1
ATOM 556 C C . LEU A 1 68 ? 21.704 36.312 6.431 1.00 57.12 68 LEU A C 1
ATOM 558 O O . LEU A 1 68 ? 21.521 36.811 5.322 1.00 57.12 68 LEU A O 1
ATOM 562 N N . GLY A 1 69 ? 21.430 36.989 7.548 1.00 65.56 69 GLY A N 1
ATOM 563 C CA . GLY A 1 69 ? 21.475 38.453 7.555 1.00 65.56 69 GLY A CA 1
ATOM 564 C C . GLY A 1 69 ? 22.946 38.891 7.551 1.00 65.56 69 GLY A C 1
ATOM 565 O O . GLY A 1 69 ? 23.751 38.229 8.210 1.00 65.56 69 GLY A O 1
ATOM 566 N N . PRO A 1 70 ? 23.342 39.951 6.824 1.00 56.66 70 PRO A N 1
ATOM 567 C CA . PRO A 1 70 ? 24.715 40.433 6.871 1.00 56.66 70 PRO A CA 1
ATOM 568 C C . PRO A 1 70 ? 25.002 40.956 8.283 1.00 56.66 70 PRO A C 1
ATOM 570 O O . PRO A 1 70 ? 24.533 42.023 8.667 1.00 56.66 70 PRO A O 1
ATOM 573 N N . SER A 1 71 ? 25.730 40.168 9.075 1.00 61.56 71 SER A N 1
ATOM 574 C CA . SER A 1 71 ? 26.315 40.639 10.324 1.00 61.56 71 SER A CA 1
ATOM 575 C C . SER A 1 71 ? 27.428 41.620 9.986 1.00 61.56 71 SER A C 1
ATOM 577 O O . SER A 1 71 ? 28.378 41.272 9.286 1.00 61.56 71 SER A O 1
ATOM 579 N N . ASP A 1 72 ? 27.263 42.841 10.485 1.00 63.91 72 ASP A N 1
ATOM 580 C CA . ASP A 1 72 ? 28.247 43.912 10.478 1.00 63.91 72 ASP A CA 1
ATOM 581 C C . ASP A 1 72 ? 29.648 43.379 10.810 1.00 63.91 72 ASP A C 1
ATOM 583 O O . ASP A 1 72 ? 29.939 42.964 11.936 1.00 63.91 72 ASP A O 1
ATOM 587 N N . HIS A 1 73 ? 30.533 43.413 9.817 1.00 53.84 73 HIS A N 1
ATOM 588 C CA . HIS A 1 73 ? 31.962 43.441 10.066 1.00 53.84 73 HIS A CA 1
ATOM 589 C C . HIS A 1 73 ? 32.381 44.911 10.087 1.00 53.84 73 HIS A C 1
ATOM 591 O O . HIS A 1 73 ? 32.310 45.585 9.062 1.00 53.84 73 HIS A O 1
ATOM 597 N N . LEU A 1 74 ? 32.713 45.344 11.309 1.00 52.34 74 LEU A N 1
ATOM 598 C CA . LEU A 1 74 ? 33.362 46.587 11.746 1.00 52.34 74 LEU A CA 1
ATOM 599 C C . LEU A 1 74 ? 34.095 47.392 10.662 1.00 52.34 74 LEU A C 1
ATOM 601 O O . LEU A 1 74 ? 34.934 46.794 9.951 1.00 52.34 74 LEU A O 1
#

InterPro domains:
  IPR032135 Helix-turn-helix domain (DUF4817) [PF16087] (5-59)

Foldseek 3Di:
DDDDPVLLVQLLVQCVVVVNDNVSSQVVSCVVVVAPPPGDTDDPVSSVVSNVVVVVVVVVVVPPDDDDDPDDDD